Protein AF-A0A258EA33-F1 (afdb_monomer)

Foldseek 3Di:
DDDDDPPPDDDDDPPDDDPLVVLLVQLLVLLCVLLVDDSVQQDQAAFVCPRSVQDPVSLVSSVVSSCVVLVHDDDPVLSVVCGGSNSSSVVSVVRVVVVVPPD

Radius of gyration: 17.55 Å; Cα contacts (8 Å, |Δi|>4): 82; chains: 1; bounding box: 63×27×38 Å

Sequence (103 aa):
MASAVICVTAACSTASEAQTSETQVGVTAAVQEILQVDVARIRPSARFQEDLGADSLDCVEIVMAIEERFSITVEDNAVGNLKTVRDAIDYVDARRKAASKRG

Structure (mmCIF, N/CA/C/O backbone):
data_AF-A0A258EA33-F1
#
_entry.id   AF-A0A258EA33-F1
#
loop_
_atom_site.group_PDB
_atom_site.id
_atom_site.type_symbol
_atom_site.label_atom_id
_atom_site.label_alt_id
_atom_site.label_comp_id
_atom_site.label_asym_id
_atom_site.label_entity_id
_atom_site.label_seq_id
_atom_site.pdbx_PDB_ins_code
_atom_site.Cartn_x
_atom_site.Cartn_y
_atom_site.Cartn_z
_atom_site.occupancy
_atom_site.B_iso_or_equiv
_atom_site.auth_seq_id
_atom_site.auth_comp_id
_atom_site.auth_asym_id
_atom_site.auth_atom_id
_atom_site.pdbx_PDB_model_num
ATOM 1 N N . MET A 1 1 ? -49.673 15.280 18.634 1.00 47.75 1 MET A N 1
ATOM 2 C CA . MET A 1 1 ? -50.003 14.084 17.825 1.00 47.75 1 MET A CA 1
ATOM 3 C C . MET A 1 1 ? -49.699 14.457 16.379 1.00 47.75 1 MET A C 1
ATOM 5 O O . MET A 1 1 ? -50.264 15.446 15.952 1.00 47.75 1 MET A O 1
ATOM 9 N N . ALA A 1 2 ? -48.781 13.888 15.603 1.00 46.56 2 ALA A N 1
ATOM 10 C CA . ALA A 1 2 ? -47.896 12.723 15.671 1.00 46.56 2 ALA A CA 1
ATOM 11 C C . ALA A 1 2 ? -46.482 13.194 15.232 1.00 46.56 2 ALA A C 1
ATOM 13 O O . ALA A 1 2 ? -46.373 14.083 14.397 1.00 46.56 2 ALA A O 1
ATOM 14 N N . SER A 1 3 ? -45.422 12.875 15.976 1.00 40.50 3 SER A N 1
ATOM 15 C CA . SER A 1 3 ? -44.468 11.777 15.708 1.00 40.50 3 SER A CA 1
ATOM 16 C C . SER A 1 3 ? -43.843 11.764 14.310 1.00 40.50 3 SER A C 1
ATOM 18 O O . SER A 1 3 ? -44.530 11.440 13.350 1.00 40.50 3 SER A O 1
ATOM 20 N N . ALA A 1 4 ? -42.530 12.039 14.267 1.00 50.03 4 ALA A N 1
ATOM 21 C CA . ALA A 1 4 ? -41.474 11.396 13.456 1.00 50.03 4 ALA A CA 1
ATOM 22 C C . ALA A 1 4 ? -40.276 12.369 13.369 1.00 50.03 4 ALA A C 1
ATOM 24 O O . ALA A 1 4 ? -40.124 13.125 12.421 1.00 50.03 4 ALA A O 1
ATOM 25 N N . VAL A 1 5 ? -39.511 12.575 14.440 1.00 44.75 5 VAL A N 1
ATOM 26 C CA . VAL A 1 5 ? -38.235 11.873 14.688 1.00 44.75 5 VAL A CA 1
ATOM 27 C C . VAL A 1 5 ? -37.834 10.899 13.570 1.00 44.75 5 VAL A C 1
ATOM 29 O O . VAL A 1 5 ? -38.169 9.721 13.622 1.00 44.75 5 VAL A O 1
ATOM 32 N N . ILE A 1 6 ? -37.077 11.379 12.582 1.00 49.59 6 ILE A N 1
ATOM 33 C CA . ILE A 1 6 ? -36.159 10.525 11.818 1.00 49.59 6 ILE A CA 1
ATOM 34 C C . ILE A 1 6 ? -34.752 10.900 12.275 1.00 49.59 6 ILE A C 1
ATOM 36 O O . ILE A 1 6 ? -34.067 11.761 11.731 1.00 49.59 6 ILE A O 1
ATOM 40 N N . CYS A 1 7 ? -34.395 10.268 13.384 1.00 34.31 7 CYS A N 1
ATOM 41 C CA . CYS A 1 7 ? -33.048 10.122 13.887 1.00 34.31 7 CYS A CA 1
ATOM 42 C C . CYS A 1 7 ? -32.316 9.168 12.927 1.00 34.31 7 CYS A C 1
ATOM 44 O O . CYS A 1 7 ? -32.515 7.959 13.009 1.00 34.31 7 CYS A O 1
ATOM 46 N N . VAL A 1 8 ? -31.508 9.683 11.994 1.00 47.84 8 VAL A N 1
ATOM 47 C CA . VAL A 1 8 ? -30.516 8.857 11.276 1.00 47.84 8 VAL A CA 1
ATOM 48 C C . VAL A 1 8 ? -29.243 8.835 12.116 1.00 47.84 8 VAL A C 1
ATOM 50 O O . VAL A 1 8 ? -28.232 9.448 11.793 1.00 47.84 8 VAL A O 1
ATOM 53 N N . THR A 1 9 ? -29.321 8.157 13.254 1.00 50.28 9 THR A N 1
ATOM 54 C CA . THR A 1 9 ? -28.156 7.648 13.976 1.00 50.28 9 THR A CA 1
ATOM 55 C C . THR A 1 9 ? -28.476 6.219 14.396 1.00 50.28 9 THR A C 1
ATOM 57 O O . THR A 1 9 ? -29.475 5.988 15.069 1.00 50.28 9 THR A O 1
ATOM 60 N N . ALA A 1 10 ? -27.647 5.286 13.920 1.00 43.88 10 ALA A N 1
ATOM 61 C CA . ALA A 1 10 ? -27.449 3.884 14.330 1.00 43.88 10 ALA A CA 1
ATOM 62 C C . ALA A 1 10 ? -27.161 3.073 13.050 1.00 43.88 10 ALA A C 1
ATOM 64 O O . ALA A 1 10 ? -28.055 2.829 12.250 1.00 43.88 10 ALA A O 1
ATOM 65 N N . ALA A 1 11 ? -25.908 2.796 12.685 1.00 57.66 11 ALA A N 1
ATOM 66 C CA . ALA A 1 11 ? -25.037 1.813 13.336 1.00 57.66 11 ALA A CA 1
ATOM 67 C C . ALA A 1 11 ? -25.738 0.452 13.524 1.00 57.66 11 ALA A C 1
ATOM 69 O O . ALA A 1 11 ? -26.372 0.211 14.544 1.00 57.66 11 ALA A O 1
ATOM 70 N N . CYS A 1 12 ? -25.609 -0.427 12.526 1.00 29.55 12 CYS A N 1
ATOM 71 C CA . CYS A 1 12 ? -25.677 -1.886 12.661 1.00 29.55 12 CYS A CA 1
ATOM 72 C C . CYS A 1 12 ? -25.025 -2.477 11.394 1.00 29.55 12 CYS A C 1
ATOM 74 O O . CYS A 1 12 ? -25.590 -2.423 10.308 1.00 29.55 12 CYS A O 1
ATOM 76 N N . SER A 1 13 ? -23.725 -2.761 11.430 1.00 47.25 13 SER A N 1
ATOM 77 C CA . SER A 1 13 ? -23.227 -4.122 11.666 1.00 47.25 13 SER A CA 1
ATOM 78 C C . SER A 1 13 ? -23.781 -5.139 10.667 1.00 47.25 13 SER A C 1
ATOM 80 O O . SER A 1 13 ? -24.637 -5.950 10.996 1.00 47.25 13 SER A O 1
ATOM 82 N N . THR A 1 14 ? -23.196 -5.174 9.473 1.00 37.88 14 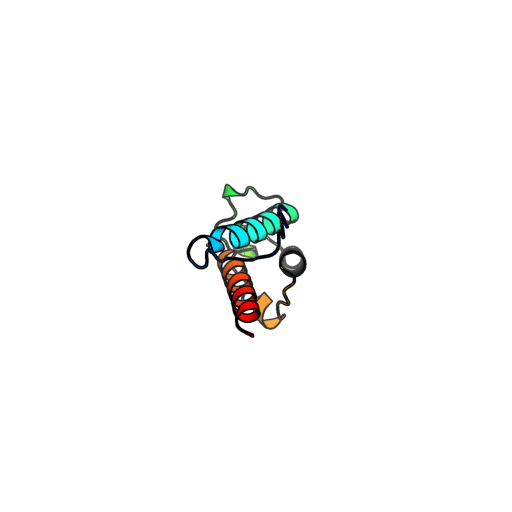THR A N 1
ATOM 83 C CA . THR A 1 14 ? -22.885 -6.461 8.842 1.00 37.88 14 THR A CA 1
ATOM 84 C C . THR A 1 14 ? -21.395 -6.709 9.042 1.00 37.88 14 THR A C 1
ATOM 86 O O . THR A 1 14 ? -20.543 -6.445 8.199 1.00 37.88 14 THR A O 1
ATOM 89 N N . ALA A 1 15 ? -21.078 -7.145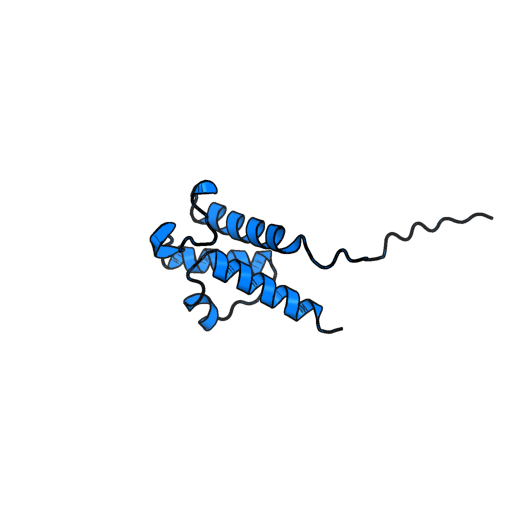 10.259 1.00 51.53 15 ALA A N 1
ATOM 90 C CA . ALA A 1 15 ? -19.818 -7.794 10.551 1.00 51.53 15 ALA A CA 1
ATOM 91 C C . ALA A 1 15 ? -19.733 -9.089 9.732 1.00 51.53 15 ALA A C 1
ATOM 93 O O . ALA A 1 15 ? -20.702 -9.844 9.701 1.00 51.53 15 ALA A O 1
ATOM 94 N N . SER A 1 16 ? -18.549 -9.343 9.161 1.00 51.31 16 SER A N 1
ATOM 95 C CA . SER A 1 16 ? -18.101 -10.652 8.667 1.00 51.31 16 SER A CA 1
ATOM 96 C C . SER A 1 16 ? -18.917 -11.176 7.480 1.00 51.31 16 SER A C 1
ATOM 98 O O . SER A 1 16 ? -19.849 -11.938 7.664 1.00 51.31 16 SER A O 1
ATOM 100 N N . GLU A 1 17 ? -18.689 -10.730 6.242 1.00 41.47 17 GLU A N 1
ATOM 101 C CA . GLU A 1 17 ? -17.898 -11.536 5.282 1.00 41.47 17 GLU A CA 1
ATOM 102 C C . GLU A 1 17 ? -17.431 -10.736 4.033 1.00 41.47 17 GLU A C 1
ATOM 104 O O . GLU A 1 17 ? -16.828 -11.300 3.127 1.00 41.47 17 GLU A O 1
ATOM 109 N N . ALA A 1 18 ? -17.642 -9.413 3.970 1.00 46.06 18 ALA A N 1
ATOM 110 C CA . ALA A 1 18 ? -17.352 -8.598 2.770 1.00 46.06 18 ALA A CA 1
ATOM 111 C C . ALA A 1 18 ? -16.046 -7.762 2.821 1.00 46.06 18 ALA A C 1
ATOM 113 O O . ALA A 1 18 ? -15.647 -7.149 1.825 1.00 46.06 18 ALA A O 1
ATOM 114 N N . GLN A 1 19 ? -15.374 -7.711 3.977 1.00 48.72 19 GLN A N 1
ATOM 115 C CA . GLN A 1 19 ? -14.415 -6.639 4.303 1.00 48.72 19 GLN A CA 1
ATOM 116 C C . GLN A 1 19 ? -13.049 -6.724 3.605 1.00 48.72 19 GLN A C 1
ATOM 118 O O . GLN A 1 19 ? -12.402 -5.696 3.447 1.00 48.72 19 GLN A O 1
ATOM 123 N N . THR A 1 20 ? -12.637 -7.890 3.102 1.00 53.91 20 THR A N 1
ATOM 124 C CA . THR A 1 20 ? -11.359 -8.023 2.375 1.00 53.91 20 THR A CA 1
ATOM 125 C C . THR A 1 20 ? -11.357 -7.247 1.051 1.00 53.91 20 THR A C 1
ATOM 127 O O . THR A 1 20 ? -10.298 -6.855 0.574 1.00 53.91 20 THR A O 1
ATOM 130 N N . SER A 1 21 ? -12.532 -6.962 0.470 1.00 67.56 21 SER A N 1
ATOM 131 C CA . SER A 1 21 ? -12.623 -6.263 -0.817 1.00 67.56 21 SER A CA 1
ATOM 132 C C . SER A 1 21 ? -12.324 -4.762 -0.727 1.00 67.56 21 SER A C 1
ATOM 134 O O . SER A 1 21 ? -11.635 -4.245 -1.598 1.00 67.56 21 SER A O 1
ATOM 136 N N . GLU A 1 22 ? -12.764 -4.060 0.325 1.00 81.81 22 GLU A N 1
ATOM 137 C CA . GLU A 1 22 ? -12.560 -2.606 0.452 1.00 81.81 22 GLU A CA 1
ATOM 138 C C . GLU A 1 22 ? -11.079 -2.270 0.659 1.00 81.81 22 GLU A C 1
ATOM 140 O O . GLU A 1 22 ? -10.520 -1.437 -0.055 1.00 81.81 22 GLU A O 1
ATOM 145 N N . THR A 1 23 ? -10.423 -2.966 1.594 1.00 88.81 23 THR A N 1
ATOM 146 C CA . THR A 1 23 ? -8.991 -2.792 1.855 1.00 88.81 23 THR A CA 1
ATOM 147 C C . THR A 1 23 ? -8.166 -3.175 0.630 1.00 88.81 23 THR A C 1
ATOM 149 O O . THR A 1 23 ? -7.281 -2.424 0.228 1.00 88.81 23 THR A O 1
ATOM 152 N N . GLN A 1 24 ? -8.500 -4.291 -0.028 1.00 87.94 24 GLN A N 1
ATOM 153 C CA . GLN A 1 24 ? -7.835 -4.703 -1.262 1.00 87.94 24 GLN A CA 1
ATOM 154 C C . GLN A 1 24 ? -7.982 -3.659 -2.368 1.00 87.94 24 GLN A C 1
ATOM 156 O O . GLN A 1 24 ? -6.988 -3.331 -3.011 1.00 87.94 24 GLN A O 1
ATOM 161 N N . VAL A 1 25 ? -9.182 -3.120 -2.589 1.00 89.25 25 VAL A N 1
ATOM 162 C CA . VAL A 1 25 ? -9.416 -2.076 -3.596 1.00 89.25 25 VAL A CA 1
ATOM 163 C C . VAL A 1 25 ? -8.629 -0.813 -3.254 1.00 89.25 25 VAL A C 1
ATOM 165 O O . VAL A 1 25 ? -7.995 -0.255 -4.142 1.00 89.25 25 VAL A O 1
ATOM 168 N N . GLY A 1 26 ? -8.599 -0.392 -1.988 1.00 90.19 26 GLY A N 1
ATOM 169 C CA . GLY A 1 26 ? -7.847 0.794 -1.571 1.00 90.19 26 GLY A CA 1
ATOM 170 C C . GLY A 1 26 ? -6.332 0.639 -1.725 1.00 90.19 26 GLY A C 1
ATOM 171 O O . GLY A 1 26 ? -5.690 1.536 -2.265 1.00 90.19 26 GLY A O 1
ATOM 172 N N . VAL A 1 27 ? -5.768 -0.507 -1.327 1.00 90.81 27 VAL A N 1
ATOM 173 C CA . VAL A 1 27 ? -4.336 -0.805 -1.521 1.00 90.81 27 VAL A CA 1
ATOM 174 C C . VAL A 1 27 ? -4.009 -0.896 -3.012 1.00 90.81 27 VAL A C 1
ATOM 176 O O . VAL A 1 27 ? -3.050 -0.288 -3.471 1.00 90.81 27 VAL A O 1
ATOM 179 N N . THR A 1 28 ? -4.830 -1.600 -3.791 1.00 91.00 28 THR A N 1
ATOM 180 C CA . THR A 1 28 ? -4.632 -1.745 -5.242 1.00 91.00 28 THR A CA 1
ATOM 181 C C . THR A 1 28 ? -4.698 -0.393 -5.955 1.00 91.00 28 THR A C 1
ATOM 183 O O . THR A 1 28 ? -3.884 -0.137 -6.836 1.00 91.00 28 THR A O 1
ATOM 186 N N . ALA A 1 29 ? -5.622 0.484 -5.553 1.00 91.06 29 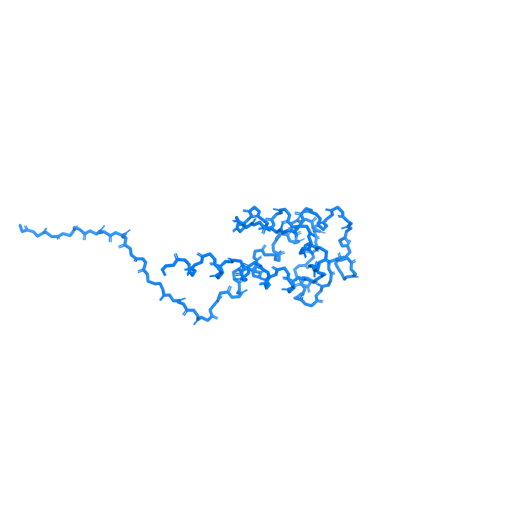ALA A N 1
ATOM 187 C CA . ALA A 1 29 ? -5.739 1.834 -6.096 1.00 91.06 29 ALA A CA 1
ATOM 188 C C . ALA A 1 29 ? -4.501 2.683 -5.784 1.00 91.06 29 ALA A C 1
ATOM 190 O O . ALA A 1 29 ? -3.957 3.292 -6.695 1.00 91.06 29 ALA A O 1
ATOM 191 N N . ALA A 1 30 ? -4.006 2.662 -4.541 1.00 91.81 30 ALA A N 1
ATOM 192 C CA . ALA A 1 30 ? -2.788 3.387 -4.169 1.00 91.81 30 ALA A CA 1
ATOM 193 C C . ALA A 1 30 ? -1.577 2.930 -5.002 1.00 91.81 30 ALA A C 1
ATOM 195 O O . ALA A 1 30 ? -0.829 3.741 -5.538 1.00 91.81 30 ALA A O 1
ATOM 196 N N . VAL A 1 31 ? -1.430 1.615 -5.179 1.00 91.38 31 VAL A N 1
ATOM 197 C CA . VAL A 1 31 ? -0.351 1.028 -5.983 1.00 91.38 31 VAL A CA 1
ATOM 198 C C . VAL A 1 31 ? -0.482 1.405 -7.459 1.00 91.38 31 VAL A C 1
ATOM 200 O O . VAL A 1 31 ? 0.517 1.712 -8.100 1.00 91.38 31 VAL A O 1
ATOM 203 N N . GLN A 1 32 ? -1.700 1.402 -8.004 1.00 91.75 32 GLN A N 1
ATOM 204 C CA . GLN A 1 32 ? -1.958 1.819 -9.381 1.00 91.75 32 GLN A CA 1
ATOM 205 C C . GLN A 1 32 ? -1.663 3.308 -9.596 1.00 91.75 32 GLN A C 1
ATOM 207 O O . GLN A 1 32 ? -1.088 3.665 -10.620 1.00 91.75 32 GLN A O 1
ATOM 212 N N . GLU A 1 33 ? -2.075 4.170 -8.666 1.00 90.31 33 GLU A N 1
ATOM 213 C CA . GLU A 1 33 ? -1.877 5.620 -8.747 1.00 90.31 33 GLU A CA 1
ATOM 214 C C . GLU A 1 33 ? -0.383 5.981 -8.751 1.00 90.31 33 GLU A C 1
ATOM 216 O O . GLU A 1 33 ? 0.024 6.844 -9.529 1.00 90.31 33 GLU A O 1
ATOM 221 N N . ILE A 1 34 ? 0.426 5.279 -7.950 1.00 91.94 34 ILE A N 1
ATOM 222 C CA . ILE A 1 34 ? 1.868 5.528 -7.812 1.00 91.94 34 ILE A CA 1
ATOM 223 C C . ILE A 1 34 ? 2.662 4.877 -8.950 1.00 91.94 34 ILE A C 1
ATOM 225 O O . ILE A 1 34 ? 3.380 5.560 -9.673 1.00 91.94 34 ILE A O 1
ATOM 229 N N . LEU A 1 35 ? 2.494 3.568 -9.172 1.00 90.69 35 LEU A N 1
ATOM 230 C CA . LEU A 1 35 ? 3.293 2.826 -10.159 1.00 90.69 35 LEU A CA 1
ATOM 231 C C . LEU A 1 35 ? 2.782 2.972 -11.598 1.00 90.69 35 LEU A C 1
ATOM 233 O O . LEU A 1 35 ? 3.450 2.538 -12.534 1.00 90.69 35 LEU A O 1
ATOM 237 N N . GLN A 1 36 ? 1.575 3.513 -11.794 1.00 90.00 36 GLN A N 1
ATOM 238 C CA . GLN A 1 36 ? 0.917 3.642 -13.102 1.00 90.00 36 GLN A CA 1
ATOM 239 C C . GLN A 1 36 ? 0.858 2.324 -13.898 1.00 90.00 36 GLN A C 1
ATOM 241 O O . GLN A 1 36 ? 0.891 2.309 -15.130 1.00 90.00 36 GLN A O 1
ATOM 246 N N . VAL A 1 37 ? 0.751 1.196 -13.190 1.00 88.88 37 VAL A N 1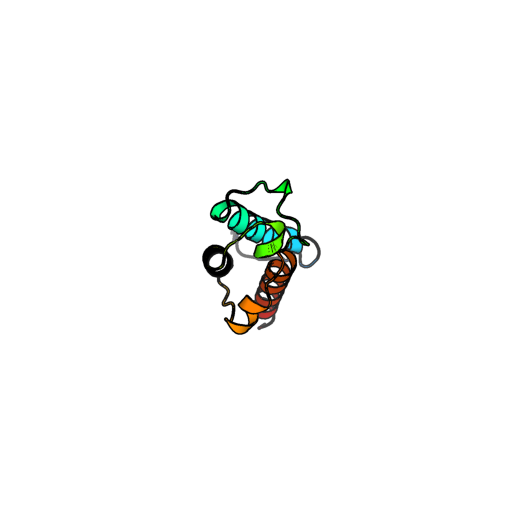
ATOM 247 C CA . VAL A 1 37 ? 0.642 -0.146 -13.776 1.00 88.88 37 VAL A CA 1
ATOM 248 C C . VAL A 1 37 ? -0.812 -0.586 -13.909 1.00 88.88 37 VAL A C 1
ATOM 250 O O . VAL A 1 37 ? -1.691 -0.159 -13.164 1.00 88.88 37 VAL A O 1
ATOM 253 N N . ASP A 1 38 ? -1.075 -1.509 -14.832 1.00 88.06 38 ASP A N 1
ATOM 254 C CA . ASP A 1 38 ? -2.402 -2.107 -14.965 1.00 88.06 38 ASP A CA 1
ATOM 255 C C . ASP A 1 38 ? -2.828 -2.847 -13.693 1.00 88.06 38 ASP A C 1
ATOM 257 O O . ASP A 1 38 ? -2.098 -3.695 -13.174 1.00 88.06 38 ASP A O 1
ATOM 261 N N . VAL A 1 39 ? -4.083 -2.650 -13.281 1.00 85.25 39 VAL A N 1
ATOM 262 C CA . VAL A 1 39 ? -4.722 -3.395 -12.177 1.00 85.25 39 VAL A CA 1
ATOM 263 C C . VAL A 1 39 ? -4.626 -4.910 -12.385 1.00 85.25 39 VAL A C 1
ATOM 265 O O . VAL A 1 39 ? -4.501 -5.670 -11.431 1.00 85.25 39 VAL A O 1
ATOM 268 N N . ALA A 1 40 ? -4.610 -5.365 -13.641 1.00 86.69 40 ALA A N 1
ATOM 269 C CA . ALA A 1 40 ? -4.436 -6.774 -13.988 1.00 86.69 40 ALA A CA 1
ATOM 270 C C . ALA A 1 40 ? -3.077 -7.357 -13.544 1.00 86.69 40 ALA A C 1
ATOM 272 O O . ALA A 1 40 ? -2.975 -8.569 -13.326 1.00 86.69 40 ALA A O 1
ATOM 273 N N . ARG A 1 41 ? -2.042 -6.515 -13.411 1.00 86.81 41 ARG A N 1
ATOM 274 C CA . ARG A 1 41 ? -0.720 -6.896 -12.889 1.00 86.81 41 ARG A CA 1
ATOM 275 C C . ARG A 1 41 ? -0.672 -6.878 -11.365 1.00 86.81 41 ARG A C 1
ATOM 277 O O . ARG A 1 41 ? 0.090 -7.649 -10.785 1.00 86.81 41 ARG A O 1
ATOM 284 N N . ILE A 1 42 ? -1.505 -6.062 -10.719 1.00 89.31 42 ILE A N 1
ATOM 285 C CA . ILE A 1 42 ? -1.570 -5.944 -9.260 1.00 89.31 42 ILE A CA 1
ATOM 286 C C . ILE A 1 42 ? -2.317 -7.152 -8.693 1.00 89.31 42 ILE A C 1
ATOM 288 O O . ILE A 1 42 ? -3.526 -7.150 -8.463 1.00 89.31 42 ILE A O 1
ATOM 292 N N . ARG A 1 43 ? -1.575 -8.240 -8.498 1.00 90.56 43 ARG A N 1
ATOM 293 C CA . ARG A 1 43 ? -2.077 -9.462 -7.868 1.00 90.56 43 ARG A CA 1
ATOM 294 C C . ARG A 1 43 ? -1.769 -9.443 -6.375 1.00 90.56 43 ARG A C 1
ATOM 296 O O . ARG A 1 43 ? -0.730 -8.923 -5.990 1.00 90.56 43 ARG A O 1
ATOM 303 N N . PRO A 1 44 ? -2.581 -10.098 -5.528 1.00 88.62 44 PRO A N 1
ATOM 304 C CA . PRO A 1 44 ? -2.260 -10.235 -4.107 1.00 88.62 44 PRO A CA 1
ATOM 305 C C . PRO A 1 44 ? -0.881 -10.873 -3.885 1.00 88.62 44 PRO A C 1
ATOM 307 O O . PRO A 1 44 ? -0.132 -10.462 -3.010 1.00 88.62 44 PRO A O 1
ATOM 310 N N . SER A 1 45 ? -0.519 -11.849 -4.718 1.00 90.62 45 SER A N 1
ATOM 311 C CA . SER A 1 45 ? 0.787 -12.509 -4.677 1.00 90.62 45 SER A CA 1
ATOM 312 C C . SER A 1 45 ? 1.919 -11.701 -5.315 1.00 90.62 45 SER A C 1
ATOM 314 O O . SER A 1 45 ? 3.059 -12.146 -5.247 1.00 90.62 45 SER A O 1
ATOM 316 N N . ALA A 1 46 ? 1.619 -10.580 -5.982 1.00 92.88 46 ALA A N 1
ATOM 317 C CA . ALA A 1 46 ? 2.631 -9.774 -6.646 1.00 92.88 46 ALA A CA 1
ATOM 318 C C . ALA A 1 46 ? 3.501 -9.074 -5.604 1.00 92.88 46 ALA A C 1
ATOM 320 O O . ALA A 1 46 ? 3.004 -8.500 -4.627 1.00 92.88 46 ALA A O 1
ATOM 321 N N . ARG A 1 47 ? 4.806 -9.121 -5.833 1.00 92.19 47 ARG A N 1
ATOM 322 C CA . ARG A 1 47 ? 5.817 -8.432 -5.044 1.00 92.19 47 ARG A CA 1
ATOM 323 C C . ARG A 1 47 ? 6.022 -7.030 -5.591 1.00 92.19 47 ARG A C 1
ATOM 325 O O . ARG A 1 47 ? 6.195 -6.864 -6.797 1.00 92.19 47 ARG A O 1
ATOM 332 N N . PHE A 1 48 ? 6.055 -6.035 -4.708 1.00 90.75 48 PHE A N 1
ATOM 333 C CA . PHE A 1 48 ? 6.188 -4.633 -5.116 1.00 90.75 48 PHE A CA 1
ATOM 334 C C . PHE A 1 48 ? 7.438 -4.414 -5.975 1.00 90.75 48 PHE A C 1
ATOM 336 O O . PHE A 1 48 ? 7.331 -3.941 -7.098 1.00 90.75 48 PHE A O 1
ATOM 343 N N . GLN A 1 49 ? 8.600 -4.864 -5.501 1.00 90.81 49 GLN A N 1
ATOM 344 C CA . GLN A 1 49 ? 9.868 -4.663 -6.210 1.00 90.81 49 GLN A CA 1
ATOM 345 C C . GLN A 1 49 ? 10.076 -5.645 -7.373 1.00 90.81 49 GLN A C 1
ATOM 347 O O . GLN A 1 49 ? 10.511 -5.250 -8.447 1.00 90.81 49 GLN A O 1
ATOM 352 N N . GLU A 1 50 ? 9.774 -6.933 -7.173 1.00 90.50 50 GLU A N 1
ATOM 353 C CA . GLU A 1 50 ? 10.130 -7.981 -8.146 1.00 90.50 50 GLU A CA 1
ATOM 354 C C . GLU A 1 50 ? 9.113 -8.129 -9.289 1.00 90.50 50 GLU A C 1
ATOM 356 O O . GLU A 1 50 ? 9.520 -8.371 -10.422 1.00 90.50 50 GLU A O 1
ATOM 361 N N . ASP A 1 51 ? 7.811 -7.973 -9.019 1.00 91.19 51 ASP A N 1
ATOM 362 C CA . ASP A 1 51 ? 6.756 -8.186 -10.024 1.00 91.19 51 ASP A CA 1
ATOM 363 C C . ASP A 1 51 ? 6.197 -6.874 -10.582 1.00 91.19 51 ASP A C 1
ATOM 365 O O . ASP A 1 51 ? 5.886 -6.784 -11.773 1.00 91.19 51 ASP A O 1
ATOM 369 N N . LEU A 1 52 ? 6.035 -5.863 -9.722 1.00 90.50 52 LEU A N 1
ATOM 370 C CA . LEU A 1 52 ? 5.486 -4.560 -10.112 1.00 90.50 52 LEU A CA 1
ATOM 371 C C . LEU A 1 52 ? 6.573 -3.548 -10.489 1.00 90.50 52 LEU A C 1
ATOM 373 O O . LEU A 1 52 ? 6.251 -2.532 -11.096 1.00 90.50 52 LEU A O 1
ATOM 377 N N . GLY A 1 53 ? 7.840 -3.846 -10.187 1.00 89.06 53 GLY A N 1
ATOM 378 C CA . GLY A 1 53 ? 8.967 -2.973 -10.505 1.00 89.06 53 GLY A CA 1
ATOM 379 C C . GLY A 1 53 ? 9.012 -1.695 -9.669 1.00 89.06 53 GLY A C 1
ATOM 380 O O . GLY A 1 53 ? 9.635 -0.737 -10.109 1.00 89.06 53 GLY A O 1
ATOM 381 N N . ALA A 1 54 ? 8.361 -1.683 -8.502 1.00 90.88 54 ALA A N 1
ATOM 382 C CA . ALA A 1 54 ? 8.433 -0.575 -7.560 1.00 90.88 54 ALA A CA 1
ATOM 383 C C . ALA A 1 54 ? 9.879 -0.399 -7.098 1.00 90.88 54 ALA A C 1
ATOM 385 O O . ALA A 1 54 ? 10.501 -1.350 -6.608 1.00 90.88 54 ALA A O 1
ATOM 386 N N . ASP A 1 55 ? 10.417 0.801 -7.236 1.00 90.00 55 ASP A N 1
ATOM 387 C CA . ASP A 1 55 ? 11.727 1.114 -6.698 1.00 90.00 55 ASP A CA 1
ATOM 388 C C . ASP A 1 55 ? 11.666 1.345 -5.171 1.00 90.00 55 ASP A C 1
ATOM 390 O O . ASP A 1 55 ? 10.631 1.195 -4.509 1.00 90.00 55 ASP A O 1
ATOM 394 N N . SER A 1 56 ? 12.813 1.646 -4.560 1.00 87.25 56 SER A N 1
ATOM 395 C CA . SER A 1 56 ? 12.872 1.911 -3.120 1.00 87.25 56 SER A CA 1
ATOM 396 C C . SER A 1 56 ? 12.083 3.154 -2.693 1.00 87.25 56 SER A C 1
ATOM 398 O O . SER A 1 56 ? 11.672 3.214 -1.537 1.00 87.25 56 SER A O 1
ATOM 400 N N . LEU A 1 57 ? 11.901 4.134 -3.583 1.00 90.12 57 LEU A N 1
ATOM 401 C CA . LEU A 1 57 ? 11.143 5.357 -3.326 1.00 90.12 57 LEU A CA 1
ATOM 402 C C . LEU A 1 57 ? 9.641 5.092 -3.470 1.00 90.12 57 LEU A C 1
ATOM 404 O O . LEU A 1 57 ? 8.886 5.419 -2.558 1.00 90.12 57 LEU A O 1
ATOM 408 N N . ASP A 1 58 ? 9.235 4.386 -4.523 1.00 91.50 58 ASP A N 1
ATOM 409 C CA . ASP A 1 58 ? 7.861 3.948 -4.762 1.00 91.50 58 ASP A CA 1
ATOM 410 C C . ASP A 1 58 ? 7.331 3.140 -3.574 1.00 91.50 58 ASP A C 1
ATOM 412 O O . ASP A 1 58 ? 6.200 3.326 -3.134 1.00 91.50 58 ASP A O 1
ATOM 416 N N . CYS A 1 59 ? 8.155 2.253 -3.001 1.00 87.50 59 CYS A N 1
ATOM 417 C CA . CYS A 1 59 ? 7.777 1.494 -1.808 1.00 87.50 59 CYS A CA 1
ATOM 418 C C . CYS A 1 59 ? 7.434 2.411 -0.620 1.00 87.50 59 CYS A C 1
ATOM 420 O O . CYS A 1 59 ? 6.497 2.117 0.123 1.00 87.50 59 CYS A O 1
ATOM 422 N N . VAL A 1 60 ? 8.175 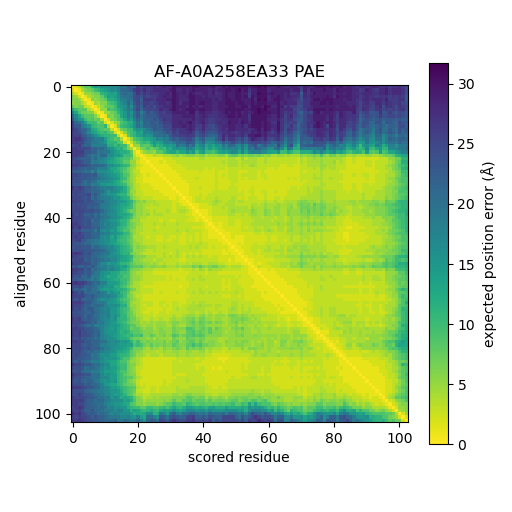3.508 -0.436 1.00 88.56 60 VAL A N 1
ATOM 423 C CA . VAL A 1 60 ? 7.917 4.491 0.627 1.00 88.56 60 VAL A CA 1
ATOM 424 C C . VAL A 1 60 ? 6.638 5.273 0.326 1.00 88.56 60 VAL A C 1
ATOM 426 O O . VAL A 1 60 ? 5.794 5.406 1.211 1.00 88.56 60 VAL A O 1
ATOM 429 N N . GLU A 1 61 ? 6.444 5.718 -0.917 1.00 90.50 61 GLU A N 1
ATOM 430 C CA . GLU A 1 61 ? 5.233 6.435 -1.335 1.00 90.50 61 GLU A CA 1
ATOM 431 C C . GLU A 1 61 ? 3.970 5.577 -1.181 1.00 90.50 61 GLU A C 1
ATOM 433 O O . GLU A 1 61 ? 2.961 6.048 -0.655 1.00 90.50 61 GLU A O 1
ATOM 438 N N . ILE A 1 62 ? 4.029 4.295 -1.565 1.00 90.38 62 ILE A N 1
ATOM 439 C CA . ILE A 1 62 ? 2.909 3.350 -1.435 1.00 90.38 62 ILE A CA 1
ATOM 440 C C . ILE A 1 62 ? 2.520 3.184 0.031 1.00 90.38 62 ILE A C 1
ATOM 442 O O . ILE A 1 62 ? 1.334 3.225 0.362 1.00 90.38 62 ILE A O 1
ATOM 446 N N . VAL A 1 63 ? 3.500 3.009 0.920 1.00 89.44 63 VAL A N 1
ATOM 447 C CA . VAL A 1 63 ? 3.239 2.875 2.357 1.00 89.44 63 VAL A CA 1
ATOM 448 C C . VAL A 1 63 ? 2.607 4.147 2.912 1.00 89.44 63 VAL A C 1
ATOM 450 O O . VAL A 1 63 ? 1.581 4.048 3.580 1.00 89.44 63 VAL A O 1
ATOM 453 N N . MET A 1 64 ? 3.146 5.324 2.587 1.00 88.88 64 MET A N 1
ATOM 454 C CA . MET A 1 64 ? 2.592 6.603 3.045 1.00 88.88 64 MET A CA 1
ATOM 455 C C . MET A 1 64 ? 1.155 6.823 2.548 1.00 88.88 64 MET A C 1
ATOM 457 O O . MET A 1 64 ? 0.288 7.234 3.319 1.00 88.88 64 MET A O 1
ATOM 461 N N . ALA A 1 65 ? 0.868 6.485 1.288 1.00 92.00 65 ALA A N 1
ATOM 462 C CA . ALA A 1 65 ? -0.478 6.578 0.729 1.00 92.00 65 ALA A CA 1
ATOM 463 C C . ALA A 1 65 ? -1.462 5.630 1.433 1.00 92.00 65 ALA A C 1
ATOM 465 O O . ALA A 1 65 ? -2.609 5.995 1.691 1.00 92.00 65 ALA A O 1
ATOM 466 N N . ILE A 1 66 ? -1.026 4.414 1.776 1.00 90.25 66 ILE A N 1
ATOM 467 C CA . ILE A 1 66 ? -1.829 3.454 2.546 1.00 90.25 66 ILE A CA 1
ATOM 468 C C . ILE A 1 66 ? -2.072 3.974 3.972 1.00 90.25 66 ILE A C 1
ATOM 470 O O . ILE A 1 66 ? -3.204 3.922 4.457 1.00 90.25 66 ILE A O 1
ATOM 474 N N . GLU A 1 67 ? -1.045 4.493 4.644 1.00 89.94 67 GLU A N 1
ATOM 475 C CA . GLU A 1 67 ? -1.158 5.082 5.983 1.00 89.94 67 GLU A CA 1
ATOM 476 C C . GLU A 1 67 ? -2.175 6.217 6.031 1.00 89.94 67 GLU A C 1
ATOM 478 O O . GLU A 1 67 ? -3.075 6.192 6.872 1.00 89.94 67 GLU A O 1
ATOM 483 N N . GLU A 1 68 ? -2.082 7.169 5.102 1.00 89.62 68 GLU A N 1
ATOM 484 C CA . GLU A 1 68 ? -2.999 8.305 5.018 1.00 89.62 68 GLU A CA 1
ATOM 485 C C . GLU A 1 68 ? -4.426 7.840 4.702 1.00 89.62 68 GLU A C 1
ATOM 487 O O . GLU A 1 68 ? -5.377 8.189 5.409 1.00 89.62 68 GLU A O 1
ATOM 492 N N . ARG A 1 69 ? -4.584 6.970 3.696 1.00 87.44 69 ARG A N 1
ATOM 493 C CA . ARG A 1 69 ? -5.894 6.517 3.206 1.00 87.44 69 ARG A CA 1
ATOM 494 C C . ARG A 1 69 ? -6.677 5.708 4.229 1.00 87.44 69 ARG A C 1
ATOM 496 O O . ARG A 1 69 ? -7.901 5.810 4.282 1.00 87.44 69 ARG A O 1
ATOM 503 N N . PHE A 1 70 ? -5.990 4.907 5.037 1.00 87.88 70 PHE A N 1
ATOM 504 C CA . PHE A 1 70 ? -6.619 4.107 6.087 1.00 87.88 70 PHE A CA 1
ATOM 505 C C . PHE A 1 70 ? -6.460 4.712 7.485 1.00 87.88 70 PHE A C 1
ATOM 507 O O . PHE A 1 70 ? -6.974 4.138 8.447 1.00 87.88 70 PHE A O 1
ATOM 514 N N . SER A 1 71 ? -5.787 5.863 7.600 1.00 87.12 71 SER A N 1
ATOM 515 C CA . SER A 1 71 ? -5.457 6.528 8.866 1.00 87.12 71 SER A CA 1
ATOM 516 C C . SER A 1 71 ? -4.820 5.566 9.879 1.00 87.12 71 SER A C 1
ATOM 518 O O . SER A 1 71 ? -5.193 5.532 11.055 1.00 87.12 71 SER A O 1
ATOM 520 N N . ILE A 1 72 ? -3.884 4.741 9.403 1.00 87.19 72 ILE A N 1
ATOM 521 C CA . ILE A 1 72 ? -3.112 3.797 10.219 1.00 87.19 72 ILE A CA 1
ATOM 522 C C . ILE A 1 72 ? -1.660 4.254 10.332 1.00 87.19 72 ILE A C 1
ATOM 524 O O . ILE A 1 72 ? -1.188 5.062 9.544 1.00 87.19 72 ILE A O 1
ATOM 528 N N . THR A 1 73 ? -0.940 3.690 11.296 1.00 85.31 73 THR A N 1
ATOM 529 C CA . THR A 1 73 ? 0.510 3.861 11.418 1.00 85.31 73 THR A CA 1
ATOM 530 C C . THR A 1 73 ? 1.177 2.528 11.116 1.00 85.31 73 THR A C 1
ATOM 532 O O . THR A 1 73 ? 0.918 1.536 11.812 1.00 85.31 73 THR A O 1
ATOM 535 N N . VAL A 1 74 ? 1.997 2.494 10.071 1.00 86.19 74 VAL A N 1
ATOM 536 C CA . VAL A 1 74 ? 2.867 1.373 9.737 1.00 86.19 74 VAL A CA 1
ATOM 537 C C . VAL A 1 74 ? 4.220 1.654 10.386 1.00 86.19 74 VAL A C 1
ATOM 539 O O . VAL A 1 74 ? 4.794 2.728 10.284 1.00 86.19 74 VAL A O 1
ATOM 542 N N . GLU A 1 75 ? 4.730 0.686 11.135 1.00 85.81 75 GLU A N 1
ATOM 543 C CA . GLU A 1 75 ? 6.069 0.804 11.717 1.00 85.81 75 GLU A CA 1
ATOM 544 C C . GLU A 1 75 ? 7.126 0.498 10.652 1.00 85.81 75 GLU A C 1
ATOM 546 O O . GLU A 1 75 ? 6.949 -0.450 9.887 1.00 85.81 75 GLU A O 1
ATOM 551 N N . ASP A 1 76 ? 8.264 1.196 10.660 1.00 82.50 76 ASP A N 1
ATOM 552 C CA . ASP A 1 76 ? 9.370 0.958 9.712 1.00 82.50 76 ASP A CA 1
ATOM 553 C C . ASP A 1 76 ? 9.805 -0.519 9.659 1.00 82.50 76 ASP A C 1
ATOM 555 O O . ASP A 1 76 ? 10.077 -1.080 8.597 1.00 82.50 76 ASP A O 1
ATOM 559 N N . ASN A 1 77 ? 9.806 -1.198 10.812 1.00 82.00 77 ASN A N 1
ATOM 560 C CA . ASN A 1 77 ? 10.107 -2.632 10.897 1.00 82.00 77 ASN A CA 1
ATOM 561 C C . ASN A 1 77 ? 9.069 -3.499 10.165 1.00 82.00 77 ASN A C 1
ATOM 563 O O . ASN A 1 77 ? 9.399 -4.573 9.661 1.00 82.00 77 ASN A O 1
ATOM 567 N N . ALA A 1 78 ? 7.811 -3.061 10.114 1.00 81.69 78 ALA A N 1
ATOM 568 C CA . ALA A 1 78 ? 6.766 -3.726 9.351 1.00 81.69 78 ALA A CA 1
ATOM 569 C C . ALA A 1 78 ? 6.907 -3.436 7.852 1.00 81.69 78 ALA A C 1
ATOM 571 O O . ALA A 1 78 ? 6.741 -4.366 7.072 1.00 81.69 78 ALA A O 1
ATOM 572 N N . VAL A 1 79 ? 7.300 -2.217 7.454 1.00 80.50 79 VAL A N 1
ATOM 573 C CA . VAL A 1 79 ? 7.526 -1.841 6.042 1.00 80.50 79 VAL A CA 1
ATOM 574 C C . VAL A 1 79 ? 8.491 -2.802 5.350 1.00 80.50 79 VAL A C 1
ATOM 576 O O . VAL A 1 79 ? 8.181 -3.318 4.280 1.00 80.50 79 VAL A O 1
ATOM 579 N N . GLY A 1 80 ? 9.612 -3.146 5.992 1.00 78.69 80 GLY A N 1
ATOM 580 C CA . GLY A 1 80 ? 10.568 -4.120 5.441 1.00 78.69 80 GLY A CA 1
ATOM 581 C C . GLY A 1 80 ? 10.007 -5.542 5.261 1.00 78.69 80 GLY A C 1
ATOM 582 O O . GLY A 1 80 ? 10.555 -6.337 4.492 1.00 78.69 80 GLY A O 1
ATOM 583 N N . ASN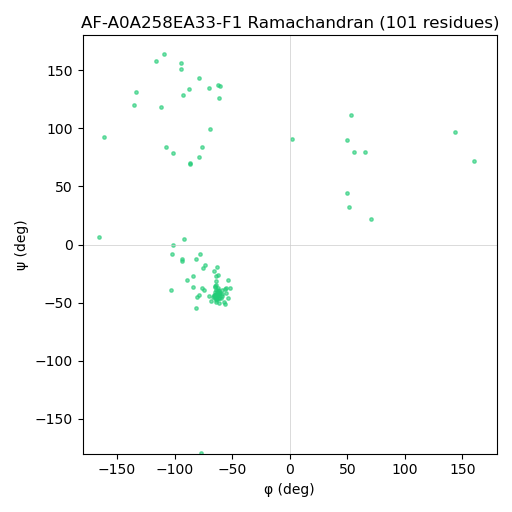 A 1 81 ? 8.910 -5.869 5.949 1.00 83.00 81 ASN A N 1
ATOM 584 C CA . ASN A 1 81 ? 8.195 -7.137 5.821 1.00 83.00 81 ASN A CA 1
ATOM 585 C C . ASN A 1 81 ? 7.037 -7.079 4.806 1.00 83.00 81 ASN A C 1
ATOM 587 O O . ASN A 1 81 ? 6.577 -8.135 4.378 1.00 83.00 81 ASN A O 1
ATOM 591 N N . LEU A 1 82 ? 6.598 -5.889 4.374 1.00 87.81 82 LEU A N 1
ATOM 592 C CA . LEU A 1 82 ? 5.552 -5.706 3.362 1.00 87.81 82 LEU A CA 1
ATOM 593 C C . LEU A 1 82 ? 6.120 -5.913 1.952 1.00 87.81 82 LEU A C 1
ATOM 595 O O . LEU A 1 82 ? 6.369 -4.969 1.206 1.00 87.81 82 LEU A O 1
ATOM 599 N N . LYS A 1 83 ? 6.357 -7.173 1.581 1.00 89.56 83 LYS A N 1
ATOM 600 C CA . LYS A 1 83 ? 6.956 -7.516 0.282 1.00 89.56 83 LYS A CA 1
ATOM 601 C C . LYS A 1 83 ? 5.921 -7.701 -0.817 1.00 89.56 83 LYS A C 1
ATOM 603 O O . LYS A 1 83 ? 6.247 -7.470 -1.982 1.00 89.56 83 LYS A O 1
ATOM 608 N N . THR A 1 84 ? 4.718 -8.145 -0.463 1.00 92.62 84 THR A N 1
ATOM 609 C CA . THR A 1 84 ? 3.620 -8.399 -1.401 1.00 92.62 84 THR A CA 1
ATOM 610 C C . THR A 1 84 ? 2.429 -7.485 -1.153 1.00 92.62 84 THR A C 1
ATOM 612 O O . THR A 1 84 ? 2.211 -6.994 -0.044 1.00 92.62 84 THR A O 1
ATOM 615 N N . VAL A 1 85 ? 1.598 -7.320 -2.185 1.00 91.62 85 VAL A N 1
ATOM 616 C CA . VAL A 1 85 ? 0.310 -6.617 -2.073 1.00 91.62 85 VAL A CA 1
ATOM 617 C C . VAL A 1 85 ? -0.562 -7.254 -0.989 1.00 91.62 85 VAL A C 1
ATOM 619 O O . VAL A 1 85 ? -1.233 -6.550 -0.235 1.00 91.62 85 VAL A O 1
ATOM 622 N N . ARG A 1 86 ? -0.532 -8.587 -0.872 1.00 90.94 86 ARG A N 1
ATOM 623 C CA . ARG A 1 86 ? -1.273 -9.316 0.157 1.00 90.94 86 ARG A CA 1
ATOM 624 C C . ARG A 1 86 ? -0.822 -8.945 1.565 1.00 90.94 86 ARG A C 1
ATOM 626 O O . ARG A 1 86 ? -1.690 -8.707 2.399 1.00 90.94 86 ARG A O 1
ATOM 633 N N . ASP A 1 87 ? 0.484 -8.842 1.806 1.00 91.56 87 ASP A N 1
ATOM 634 C CA . ASP A 1 87 ? 1.016 -8.465 3.122 1.00 91.56 87 ASP A CA 1
ATOM 635 C C . ASP A 1 87 ? 0.495 -7.087 3.549 1.00 91.56 87 ASP A C 1
ATOM 637 O O . ASP A 1 87 ? 0.080 -6.906 4.693 1.00 91.56 87 ASP A O 1
ATOM 641 N N . ALA A 1 88 ? 0.459 -6.126 2.619 1.00 89.94 88 ALA A N 1
ATOM 642 C CA . ALA A 1 88 ? -0.058 -4.785 2.884 1.00 89.94 88 ALA A CA 1
ATOM 643 C C . ALA A 1 88 ? -1.556 -4.805 3.226 1.00 89.94 88 ALA A C 1
ATOM 645 O O . ALA A 1 88 ? -1.978 -4.180 4.199 1.00 89.94 88 ALA A O 1
ATOM 646 N N . ILE A 1 89 ? -2.357 -5.566 2.474 1.00 90.00 89 ILE A N 1
ATOM 647 C CA . ILE A 1 89 ? -3.795 -5.730 2.737 1.00 90.00 89 ILE A CA 1
ATOM 648 C C . ILE A 1 89 ? -4.023 -6.354 4.115 1.00 90.00 89 ILE A C 1
ATOM 650 O O . ILE A 1 89 ? -4.788 -5.818 4.918 1.00 90.00 89 ILE A O 1
ATOM 654 N N . ASP A 1 90 ? -3.339 -7.462 4.403 1.00 89.94 90 ASP A N 1
ATOM 655 C CA . ASP A 1 90 ? -3.490 -8.189 5.661 1.00 89.94 90 ASP A CA 1
ATOM 656 C C . ASP A 1 90 ? -3.029 -7.326 6.854 1.00 89.94 90 ASP A C 1
ATOM 658 O O . ASP A 1 90 ? -3.655 -7.354 7.918 1.00 89.94 90 ASP A O 1
ATOM 662 N N . TYR A 1 91 ? -1.995 -6.496 6.676 1.00 90.00 91 TYR A N 1
ATOM 663 C CA . TYR A 1 91 ? -1.534 -5.545 7.690 1.00 90.00 91 TYR A CA 1
ATOM 664 C C . TYR A 1 91 ? -2.583 -4.479 8.012 1.00 90.00 91 TYR A C 1
ATOM 666 O O . TYR A 1 91 ? -2.898 -4.245 9.185 1.00 90.00 91 TYR A O 1
ATOM 674 N N . VAL A 1 92 ? -3.146 -3.842 6.982 1.00 88.62 92 VAL A N 1
ATOM 675 C CA . VAL A 1 92 ? -4.190 -2.822 7.143 1.00 88.62 92 VAL A CA 1
ATOM 676 C C . VAL A 1 92 ? -5.416 -3.433 7.821 1.00 88.62 92 VAL A C 1
ATOM 678 O O . VAL A 1 92 ? -5.927 -2.874 8.794 1.00 88.62 92 VAL A O 1
ATOM 681 N N . ASP A 1 93 ? -5.852 -4.611 7.375 1.00 87.44 93 ASP A N 1
ATOM 682 C CA . ASP A 1 93 ? -6.982 -5.324 7.971 1.00 87.44 93 ASP A CA 1
ATOM 683 C C . ASP A 1 93 ? -6.728 -5.668 9.444 1.00 87.44 93 ASP A C 1
ATOM 685 O O . ASP A 1 93 ? -7.617 -5.498 10.287 1.00 87.44 93 ASP A O 1
ATOM 689 N N . ALA A 1 94 ? -5.517 -6.111 9.789 1.00 87.31 94 ALA A N 1
ATOM 690 C CA . ALA A 1 94 ? -5.140 -6.395 11.169 1.00 87.31 94 ALA A CA 1
ATOM 691 C C . ALA A 1 94 ? -5.190 -5.132 12.045 1.00 87.31 94 ALA A C 1
ATOM 693 O O . ALA A 1 94 ? -5.761 -5.166 13.142 1.00 87.31 94 ALA A O 1
ATOM 694 N N . ARG A 1 95 ? -4.662 -4.001 11.556 1.00 86.62 95 ARG A N 1
ATOM 695 C CA . ARG A 1 95 ? -4.684 -2.712 12.269 1.00 86.62 95 ARG A CA 1
ATOM 696 C C . ARG A 1 95 ? -6.112 -2.178 12.438 1.00 86.62 95 ARG A C 1
ATOM 698 O O . ARG A 1 95 ? -6.478 -1.787 13.548 1.00 86.62 95 ARG A O 1
ATOM 705 N N . ARG A 1 96 ? -6.959 -2.248 11.401 1.00 82.62 96 ARG A N 1
ATOM 706 C CA . ARG A 1 96 ? -8.382 -1.846 11.466 1.00 82.62 96 ARG A CA 1
ATOM 707 C C . ARG A 1 96 ? -9.179 -2.710 12.450 1.00 82.62 96 ARG A C 1
ATOM 709 O O . ARG A 1 96 ? -9.971 -2.182 13.233 1.00 82.62 96 ARG A O 1
ATOM 716 N N . LYS A 1 97 ? -8.944 -4.028 12.481 1.00 77.12 97 LYS A N 1
ATOM 717 C CA . LYS A 1 97 ? -9.585 -4.938 13.452 1.00 77.12 97 LYS A CA 1
ATOM 718 C C . LYS A 1 97 ? -9.167 -4.634 14.889 1.00 77.12 97 LYS A C 1
ATOM 720 O O . LYS A 1 97 ? -10.032 -4.600 15.767 1.00 77.12 97 LYS A O 1
ATOM 725 N N . ALA A 1 98 ? -7.877 -4.383 15.126 1.00 70.31 98 ALA A N 1
ATOM 726 C CA . ALA A 1 98 ? -7.352 -4.0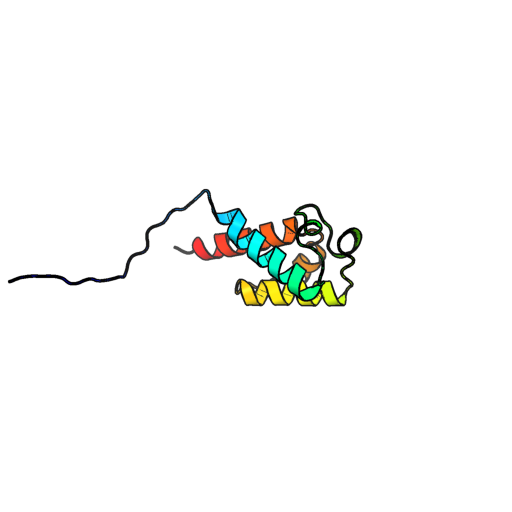43 16.448 1.00 70.31 98 ALA A CA 1
ATOM 727 C C . ALA A 1 98 ? -7.944 -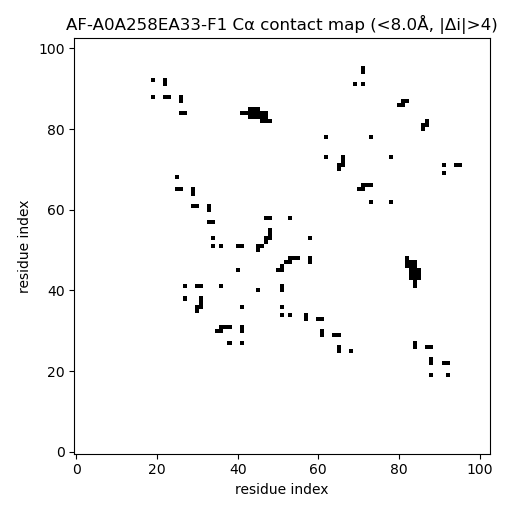2.731 16.992 1.00 70.31 98 ALA A C 1
ATOM 729 O O . ALA A 1 98 ? -8.266 -2.658 18.177 1.00 70.31 98 ALA A O 1
ATOM 730 N N . ALA A 1 99 ? -8.163 -1.732 16.129 1.00 63.84 99 ALA A N 1
ATOM 731 C CA . ALA A 1 99 ? -8.810 -0.477 16.506 1.00 63.84 99 ALA A CA 1
ATOM 732 C C . ALA A 1 99 ? -10.278 -0.667 16.938 1.00 63.84 99 ALA A C 1
ATOM 734 O O . ALA A 1 99 ? -10.712 -0.035 17.897 1.00 63.84 99 ALA A O 1
ATOM 735 N N . SER A 1 100 ? -11.027 -1.577 16.299 1.00 61.25 100 SER A N 1
ATOM 736 C CA . SER A 1 100 ? -12.442 -1.813 16.647 1.00 61.25 100 SER A CA 1
ATOM 737 C C . SER A 1 100 ? -12.660 -2.569 17.965 1.00 61.25 100 SER A C 1
ATOM 739 O O . SER A 1 100 ? -13.760 -2.545 18.507 1.00 61.25 100 SER A O 1
ATOM 741 N N . LYS A 1 101 ? -11.630 -3.247 18.498 1.00 53.91 101 LYS A N 1
ATOM 742 C CA . LYS A 1 101 ? -11.762 -4.152 19.657 1.00 53.91 101 LYS A CA 1
ATOM 743 C C . LYS A 1 101 ? -11.514 -3.486 21.020 1.00 53.91 101 LYS A C 1
ATOM 745 O O . LYS A 1 101 ? -11.522 -4.173 22.036 1.00 53.91 101 LYS A O 1
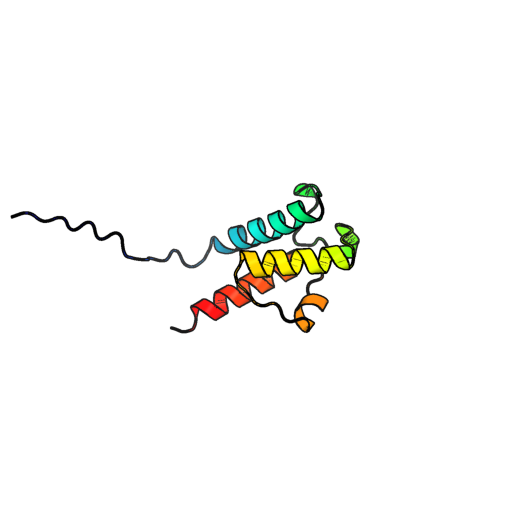ATOM 750 N N . ARG A 1 102 ? -11.298 -2.166 21.062 1.00 48.91 102 ARG A N 1
ATOM 751 C CA . ARG A 1 102 ? -11.349 -1.358 22.295 1.00 48.91 102 ARG A CA 1
ATOM 752 C C . ARG A 1 102 ? -12.795 -0.916 22.547 1.00 48.91 102 ARG A C 1
ATOM 754 O O . ARG A 1 102 ? -13.129 0.249 22.359 1.00 48.91 102 ARG A O 1
ATOM 761 N N . GLY A 1 103 ? -13.642 -1.874 22.908 1.00 42.53 103 GLY A N 1
ATOM 762 C CA . GLY A 1 103 ? -15.017 -1.667 23.362 1.00 42.53 103 GLY A CA 1
ATOM 763 C C . GLY A 1 103 ? -15.235 -2.422 24.655 1.00 42.53 103 GLY A C 1
ATOM 764 O O . GLY A 1 103 ? -14.836 -3.608 24.681 1.00 42.53 103 GLY A O 1
#

Solvent-accessible surface area (backbone atoms only — not comparable to full-atom values): 6429 Å² total; per-residue (Å²): 141,80,91,78,87,82,74,92,76,79,92,79,85,82,73,87,86,68,70,71,54,59,50,42,50,54,51,52,48,44,46,29,71,72,69,70,50,60,70,89,68,68,38,55,85,31,28,43,54,83,67,70,61,39,50,81,62,52,54,52,51,42,50,52,48,48,24,64,76,68,72,50,86,80,51,73,80,52,55,79,65,50,49,27,50,39,47,48,36,54,49,50,53,51,54,56,52,60,64,67,65,82,116

Nearest PDB structures (foldseek):
  1x3o-assembly1_A  TM=9.641E-01  e=6.604E-06  Thermus thermophilus HB8
  2x2b-assembly1_A-2  TM=9.812E-01  e=1.160E-05  Bacillus subtilis subsp. subtilis str. 168
  2qnw-assembly1_A  TM=9.575E-01  e=9.260E-06  Toxoplasma gondii RH
  4ihf-assembly3_I  TM=9.633E-01  e=2.038E-05  Escherichia coli str. 'clone D i14'
  8z5e-assembly1_C  TM=9.591E-01  e=2.414E-05  Helicobacter pylori

Mean predicted aligned error: 9.95 Å

pLDDT: mean 78.22, std 18.12, range [29.55, 92.88]

Secondary structure (DSSP, 8-state):
---------------SSSTHHHHHHHHHHHHHHHH---TTT--TT-BTTTTS---HHHHHHHHHHHHHHHT----HHHHTT--BHHHHHHHHHHHHHHHHT--